Protein AF-A0A4Y8KZT3-F1 (afdb_monomer)

Mean predicted aligned error: 8.72 Å

Radius of gyration: 18.4 Å; Cα contacts (8 Å, |Δi|>4): 97; chains: 1; bounding box: 61×31×34 Å

Solvent-accessible surface area (backbone atoms only — not comparable to full-atom values): 6844 Å² total; per-residue (Å²): 133,74,42,53,89,38,57,61,88,69,71,68,60,55,59,58,45,29,74,74,61,35,59,70,58,41,51,55,48,48,54,49,52,51,55,52,58,77,66,57,50,72,74,38,75,46,51,62,82,75,40,84,89,49,45,80,84,48,41,43,58,48,46,29,49,52,48,47,51,33,73,75,68,45,62,41,47,46,68,44,91,38,50,42,33,39,33,30,47,89,46,54,66,63,50,52,51,49,53,52,49,53,52,51,50,54,52,50,52,54,53,51,52,55,54,54,69,73,76,110

Structure (mmCIF, N/CA/C/O backbone):
data_AF-A0A4Y8KZT3-F1
#
_entry.id   AF-A0A4Y8KZT3-F1
#
loop_
_atom_site.group_PDB
_atom_site.id
_atom_site.type_symbol
_atom_site.label_atom_id
_atom_site.label_alt_id
_atom_site.label_comp_id
_atom_site.label_asym_id
_atom_site.label_entity_id
_atom_site.label_seq_id
_atom_site.pdbx_PDB_ins_code
_atom_site.Cartn_x
_atom_site.Cartn_y
_atom_site.Cartn_z
_atom_site.occupancy
_atom_site.B_iso_or_equiv
_atom_site.auth_seq_id
_atom_site.auth_comp_id
_atom_site.auth_asym_id
_atom_site.auth_atom_id
_atom_site.pdbx_PDB_model_num
ATOM 1 N N . MET A 1 1 ? -13.817 -3.666 -7.887 1.00 78.94 1 MET A N 1
ATOM 2 C CA . MET A 1 1 ? -12.428 -3.997 -8.264 1.00 78.94 1 MET A CA 1
ATOM 3 C C . MET A 1 1 ? -11.747 -4.458 -6.989 1.00 78.94 1 MET A C 1
ATOM 5 O O . MET A 1 1 ? -12.021 -3.851 -5.969 1.00 78.94 1 MET A O 1
ATOM 9 N N . ASP A 1 2 ? -10.984 -5.548 -7.021 1.00 87.00 2 ASP A N 1
ATOM 10 C CA . ASP A 1 2 ? -10.375 -6.146 -5.824 1.00 87.00 2 ASP A CA 1
ATOM 11 C C . ASP A 1 2 ? -8.913 -6.490 -6.128 1.00 87.00 2 ASP A C 1
ATOM 13 O O . ASP A 1 2 ? -8.610 -7.104 -7.154 1.00 87.00 2 ASP A O 1
ATOM 17 N N . PHE A 1 3 ? -8.015 -6.033 -5.261 1.00 89.50 3 PHE A N 1
ATOM 18 C CA . PHE A 1 3 ? -6.567 -6.162 -5.371 1.00 89.50 3 PHE A CA 1
ATOM 19 C C . PHE A 1 3 ? -5.956 -7.008 -4.252 1.00 89.50 3 PHE A C 1
ATOM 21 O O . PHE A 1 3 ? -4.732 -7.094 -4.149 1.00 89.50 3 PHE A O 1
ATOM 28 N N . SER A 1 4 ? -6.776 -7.661 -3.427 1.00 88.88 4 SER A N 1
ATOM 29 C CA . SER A 1 4 ? -6.324 -8.494 -2.305 1.00 88.88 4 SER A CA 1
ATOM 30 C C . SER A 1 4 ? -5.363 -9.616 -2.716 1.00 88.88 4 SER A C 1
ATOM 32 O O . SER A 1 4 ? -4.496 -10.000 -1.931 1.00 88.88 4 SER A O 1
ATOM 34 N N . ALA A 1 5 ? -5.430 -10.072 -3.970 1.00 88.81 5 ALA A N 1
ATOM 35 C CA . ALA A 1 5 ? -4.491 -11.033 -4.553 1.00 88.81 5 ALA A CA 1
ATOM 36 C C . ALA A 1 5 ? -3.030 -10.534 -4.613 1.00 88.81 5 ALA A C 1
ATOM 38 O O . ALA A 1 5 ? -2.112 -11.349 -4.685 1.00 88.81 5 ALA A O 1
ATOM 39 N N . TYR A 1 6 ? -2.797 -9.218 -4.571 1.00 87.31 6 TYR A N 1
ATOM 40 C CA . TYR A 1 6 ? -1.457 -8.614 -4.587 1.00 87.31 6 TYR A CA 1
ATOM 41 C C . TYR A 1 6 ? -0.851 -8.426 -3.194 1.00 87.31 6 TYR A C 1
ATOM 43 O O . TYR A 1 6 ? 0.294 -7.983 -3.071 1.00 87.31 6 TYR A O 1
ATOM 51 N N . LYS A 1 7 ? -1.595 -8.763 -2.134 1.00 88.12 7 LYS A N 1
ATOM 52 C CA . LYS A 1 7 ? -1.112 -8.682 -0.755 1.00 88.12 7 LYS A CA 1
ATOM 53 C C . LYS A 1 7 ? 0.233 -9.399 -0.608 1.00 88.12 7 LYS A C 1
ATOM 55 O O . LYS A 1 7 ? 0.417 -10.529 -1.061 1.00 88.12 7 LYS A O 1
ATOM 60 N N . MET A 1 8 ? 1.162 -8.759 0.098 1.00 87.88 8 MET A N 1
ATOM 61 C CA . MET A 1 8 ? 2.426 -9.387 0.468 1.00 87.88 8 MET A CA 1
ATOM 62 C C . MET A 1 8 ? 2.187 -10.597 1.388 1.00 87.88 8 MET A C 1
ATOM 64 O O . MET A 1 8 ? 1.634 -10.453 2.478 1.00 87.88 8 MET A O 1
ATOM 68 N N . VAL A 1 9 ? 2.623 -11.782 0.948 1.00 83.69 9 VAL A N 1
ATOM 69 C CA . VAL A 1 9 ? 2.582 -13.030 1.739 1.00 83.69 9 VAL A CA 1
ATOM 70 C C . VAL A 1 9 ? 3.927 -13.303 2.420 1.00 83.69 9 VAL A C 1
ATOM 72 O O . VAL A 1 9 ? 3.966 -13.772 3.552 1.00 83.69 9 VAL A O 1
ATOM 75 N N . ASN A 1 10 ? 5.030 -12.998 1.736 1.00 89.25 10 ASN A N 1
ATOM 76 C CA . ASN A 1 10 ? 6.405 -13.152 2.214 1.00 89.25 10 ASN A CA 1
ATOM 77 C C . ASN A 1 10 ? 7.318 -12.120 1.521 1.00 89.25 10 ASN A C 1
ATOM 79 O O . ASN A 1 10 ? 6.808 -11.236 0.839 1.00 89.25 10 ASN A O 1
ATOM 83 N N . PHE A 1 11 ? 8.643 -12.223 1.672 1.00 89.81 11 PHE A N 1
ATOM 84 C CA . PHE A 1 11 ? 9.618 -11.305 1.058 1.00 89.81 11 PHE A CA 1
ATOM 85 C C . PHE A 1 11 ? 10.259 -11.823 -0.245 1.00 89.81 11 PHE A C 1
ATOM 87 O O . PHE A 1 11 ? 11.070 -11.120 -0.849 1.00 89.81 11 PHE A O 1
ATOM 94 N N . ASP A 1 12 ? 9.878 -13.006 -0.741 1.00 92.06 12 ASP A N 1
ATOM 95 C CA . ASP A 1 12 ? 10.498 -13.618 -1.932 1.00 92.06 12 ASP A CA 1
ATOM 96 C C . ASP A 1 12 ? 10.270 -12.790 -3.206 1.00 92.06 12 ASP A C 1
ATOM 98 O O . ASP A 1 12 ? 11.073 -12.819 -4.145 1.00 92.06 12 ASP A O 1
ATOM 102 N N . TRP A 1 13 ? 9.197 -11.992 -3.231 1.00 91.56 13 TRP A N 1
ATOM 103 C CA . TRP A 1 13 ? 8.901 -11.074 -4.330 1.00 91.56 13 TRP A CA 1
ATOM 104 C C . TRP A 1 13 ? 10.020 -10.058 -4.572 1.00 91.56 13 TRP A C 1
ATOM 106 O O . TRP A 1 13 ? 10.181 -9.632 -5.715 1.00 91.56 13 TRP A O 1
ATOM 116 N N . ILE A 1 14 ? 10.811 -9.698 -3.552 1.00 93.06 14 ILE A N 1
ATOM 117 C CA . ILE A 1 14 ? 11.921 -8.745 -3.693 1.00 93.06 14 ILE A CA 1
ATOM 118 C C . ILE A 1 14 ? 12.896 -9.252 -4.749 1.00 93.06 14 ILE A C 1
ATOM 120 O O . ILE A 1 14 ? 13.197 -8.537 -5.703 1.00 93.06 14 ILE A O 1
ATOM 124 N N . LYS A 1 15 ? 13.339 -10.509 -4.627 1.00 93.25 15 LYS A N 1
ATOM 125 C CA . LYS A 1 15 ? 14.281 -11.103 -5.580 1.00 93.25 15 LYS A CA 1
ATOM 126 C C . LYS A 1 15 ? 13.675 -11.169 -6.983 1.00 93.25 15 LYS A C 1
ATOM 128 O O . LYS A 1 15 ? 14.310 -10.749 -7.942 1.00 93.25 15 LYS A O 1
ATOM 133 N N . ILE A 1 16 ? 12.413 -11.595 -7.088 1.00 92.25 16 ILE A N 1
ATOM 134 C CA . ILE A 1 16 ? 11.689 -11.681 -8.367 1.00 92.25 16 ILE A CA 1
ATOM 135 C C . ILE A 1 16 ? 11.653 -10.321 -9.080 1.00 92.25 16 ILE A C 1
ATOM 137 O O . ILE A 1 16 ? 11.851 -10.249 -10.292 1.00 92.25 16 ILE A O 1
ATOM 141 N N . TYR A 1 17 ? 11.381 -9.240 -8.350 1.00 92.44 17 TYR A N 1
ATOM 142 C CA . TYR A 1 17 ? 11.296 -7.902 -8.931 1.00 92.44 17 TYR A CA 1
ATOM 143 C C . TYR A 1 17 ? 12.666 -7.271 -9.191 1.00 92.44 17 TYR A C 1
ATOM 145 O O . TYR A 1 17 ? 12.817 -6.576 -10.196 1.00 92.44 17 TYR A O 1
ATOM 153 N N . GLN A 1 18 ? 13.671 -7.557 -8.361 1.00 94.44 18 GLN A N 1
ATOM 154 C CA . GLN A 1 18 ? 15.056 -7.168 -8.633 1.00 94.44 18 GLN A CA 1
ATOM 155 C C . GLN A 1 18 ? 15.586 -7.812 -9.917 1.00 94.44 18 GLN A C 1
ATOM 157 O O . GLN A 1 18 ? 16.195 -7.110 -10.722 1.00 94.44 18 GLN A O 1
ATOM 162 N N . ASP A 1 19 ? 15.309 -9.098 -10.140 1.00 95.00 19 ASP A N 1
ATOM 163 C CA . ASP A 1 19 ? 15.743 -9.818 -11.342 1.00 95.00 19 ASP A CA 1
ATOM 164 C C . ASP A 1 19 ? 15.021 -9.304 -12.602 1.00 95.00 19 ASP A C 1
ATOM 166 O O . ASP A 1 19 ? 15.618 -9.207 -13.672 1.00 95.00 19 ASP A O 1
ATOM 170 N N . LYS A 1 20 ? 13.740 -8.923 -12.483 1.00 92.50 20 LYS A N 1
ATOM 171 C CA . LYS A 1 20 ? 12.931 -8.412 -13.607 1.00 92.50 20 LYS A CA 1
ATOM 172 C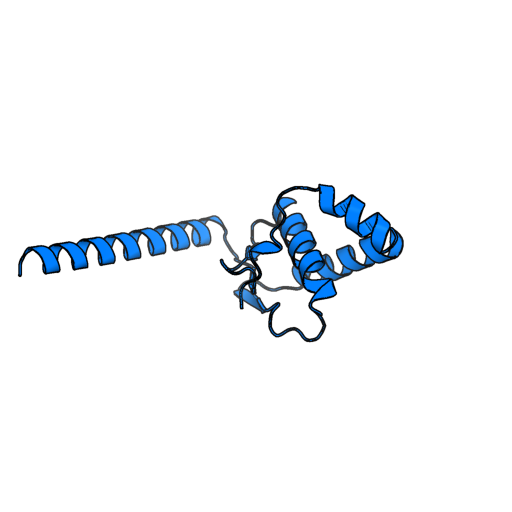 C . LYS A 1 20 ? 13.239 -6.966 -13.998 1.00 92.50 20 LYS A C 1
ATOM 174 O O . LYS A 1 20 ? 13.160 -6.638 -15.179 1.00 92.50 20 LYS A O 1
ATOM 179 N N . LEU A 1 21 ? 13.484 -6.090 -13.023 1.00 91.81 21 LEU A N 1
ATOM 180 C CA . LEU A 1 21 ? 13.606 -4.640 -13.241 1.00 91.81 21 LEU A CA 1
ATOM 181 C C . LEU A 1 21 ? 15.053 -4.141 -13.178 1.00 91.81 21 LEU A C 1
ATOM 183 O O . LEU A 1 21 ? 15.356 -3.061 -13.682 1.00 91.81 21 LEU A O 1
ATOM 187 N N . GLY A 1 22 ? 15.936 -4.900 -12.531 1.00 95.00 22 GLY A N 1
ATOM 188 C CA . GLY A 1 22 ? 17.232 -4.425 -12.072 1.00 95.00 22 GLY A CA 1
ATOM 189 C C . GLY A 1 22 ? 17.133 -3.700 -10.726 1.00 95.00 22 GLY A C 1
ATOM 190 O O . GLY A 1 22 ? 16.159 -3.004 -10.423 1.00 95.00 22 GLY A O 1
ATOM 191 N N . ARG A 1 23 ? 18.181 -3.840 -9.903 1.00 94.12 23 ARG A N 1
ATOM 192 C CA . ARG A 1 23 ? 18.228 -3.290 -8.535 1.00 94.12 23 ARG A CA 1
ATOM 193 C C . ARG A 1 23 ? 17.970 -1.786 -8.479 1.00 94.12 23 ARG A C 1
ATOM 195 O O . ARG A 1 23 ? 17.177 -1.350 -7.656 1.00 94.12 23 ARG A O 1
ATOM 202 N N . THR A 1 24 ? 18.599 -1.001 -9.351 1.00 95.88 24 THR A N 1
ATOM 203 C CA . THR A 1 24 ? 18.470 0.465 -9.333 1.00 95.88 24 THR A CA 1
ATOM 204 C C . THR A 1 24 ? 17.025 0.913 -9.542 1.00 95.88 24 THR A C 1
ATOM 206 O O . THR A 1 24 ? 16.522 1.739 -8.788 1.00 95.88 24 THR A O 1
ATOM 209 N N . VAL A 1 25 ? 16.334 0.331 -10.527 1.00 93.25 25 VAL A N 1
ATOM 210 C CA . VAL A 1 25 ? 14.931 0.658 -10.822 1.00 93.25 25 VAL A CA 1
ATOM 211 C C . VAL A 1 25 ? 14.018 0.195 -9.688 1.00 93.25 25 VAL A C 1
ATOM 213 O O . VAL A 1 25 ? 13.103 0.916 -9.300 1.00 93.25 25 VAL A O 1
ATOM 216 N N . PHE A 1 26 ? 14.292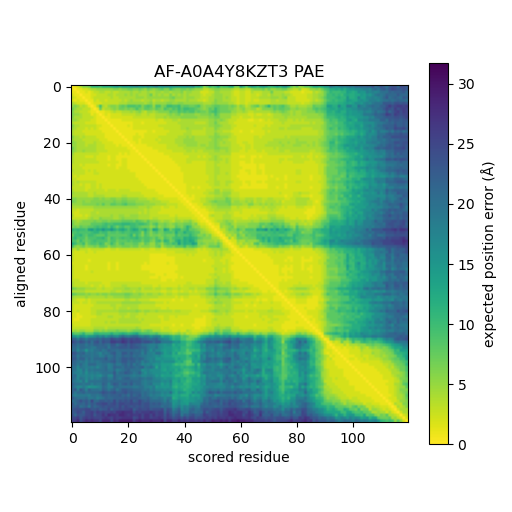 -0.984 -9.129 1.00 94.25 26 PHE A N 1
ATOM 217 C CA . PHE A 1 26 ? 13.541 -1.529 -8.004 1.00 94.25 26 PHE A CA 1
ATOM 218 C C . PHE A 1 26 ? 13.600 -0.624 -6.765 1.00 94.25 26 PHE A C 1
ATOM 220 O O . PHE A 1 26 ? 12.557 -0.257 -6.228 1.00 94.25 26 PHE A O 1
ATOM 227 N N . TYR A 1 27 ? 14.799 -0.216 -6.339 1.00 94.88 27 TYR A N 1
ATOM 228 C CA . TYR A 1 27 ? 14.950 0.646 -5.164 1.00 94.88 27 TYR A CA 1
ATOM 229 C C . TYR A 1 27 ? 14.402 2.056 -5.401 1.00 94.88 27 TYR A C 1
ATOM 231 O O . TYR A 1 27 ? 13.703 2.577 -4.540 1.00 94.88 27 TYR A O 1
ATOM 239 N N . ALA A 1 28 ? 14.581 2.623 -6.599 1.00 94.56 28 ALA A N 1
ATOM 240 C CA . ALA A 1 28 ? 13.957 3.902 -6.944 1.00 94.56 28 ALA A CA 1
ATOM 241 C C . ALA A 1 28 ? 12.418 3.844 -6.869 1.00 94.56 28 ALA A C 1
ATOM 243 O O . ALA A 1 28 ? 11.766 4.822 -6.500 1.00 94.56 28 ALA A O 1
ATOM 244 N N . PHE A 1 29 ? 11.818 2.695 -7.205 1.00 93.44 29 PHE A N 1
ATOM 245 C CA . PHE A 1 29 ? 10.381 2.493 -7.043 1.00 93.44 29 PHE A CA 1
ATOM 246 C C . PHE A 1 29 ? 9.980 2.415 -5.565 1.00 93.44 29 PHE A C 1
ATOM 248 O O . PHE A 1 29 ? 8.982 3.028 -5.189 1.00 93.44 29 PHE A O 1
ATOM 255 N N . ILE A 1 30 ? 10.760 1.721 -4.727 1.00 94.69 30 ILE A N 1
ATOM 256 C CA . ILE A 1 30 ? 10.531 1.685 -3.273 1.00 94.69 30 ILE A CA 1
ATOM 257 C C . ILE A 1 30 ? 10.542 3.099 -2.696 1.00 94.69 30 ILE A C 1
ATOM 259 O O . ILE A 1 30 ? 9.560 3.502 -2.071 1.00 94.69 30 ILE A O 1
ATOM 263 N N . ASP A 1 31 ? 11.590 3.872 -2.982 1.00 95.06 31 ASP A N 1
ATOM 264 C CA . ASP A 1 31 ? 11.739 5.245 -2.493 1.00 95.06 31 ASP A CA 1
ATOM 265 C C . ASP A 1 31 ? 10.557 6.123 -2.915 1.00 95.06 31 ASP A C 1
ATOM 267 O O . ASP A 1 31 ? 10.047 6.929 -2.132 1.00 95.06 31 ASP A O 1
ATOM 271 N N . LYS A 1 32 ? 10.060 5.933 -4.144 1.00 93.12 32 LYS A N 1
ATOM 272 C CA . LYS A 1 32 ? 8.873 6.636 -4.637 1.00 93.12 32 LYS A CA 1
ATOM 273 C C . LYS A 1 32 ? 7.628 6.290 -3.818 1.00 93.12 32 LYS A C 1
ATOM 275 O O . LYS A 1 32 ? 6.910 7.207 -3.422 1.00 93.12 32 LYS A O 1
ATOM 280 N N . VAL A 1 33 ? 7.353 5.006 -3.579 1.00 94.25 33 VAL A N 1
ATOM 281 C CA . VAL A 1 33 ? 6.179 4.575 -2.796 1.00 94.25 33 VAL A CA 1
ATOM 282 C C . VAL A 1 33 ? 6.289 5.076 -1.360 1.00 94.25 33 VAL A C 1
ATOM 284 O O . VAL A 1 33 ? 5.345 5.676 -0.855 1.00 94.25 33 VAL A O 1
ATOM 287 N N . TYR A 1 34 ? 7.455 4.927 -0.731 1.00 95.19 34 TYR A N 1
ATOM 288 C CA . TYR A 1 34 ? 7.703 5.408 0.630 1.00 95.19 34 TYR A CA 1
ATOM 289 C C . TYR A 1 34 ? 7.508 6.922 0.711 1.00 95.19 34 TYR A C 1
ATOM 291 O O . TYR A 1 34 ? 6.848 7.424 1.616 1.00 95.19 34 TYR A O 1
ATOM 299 N N . GLY A 1 35 ? 8.007 7.662 -0.280 1.00 94.00 35 GLY A N 1
ATOM 300 C CA . GLY A 1 35 ? 7.810 9.101 -0.379 1.00 94.00 35 GLY A CA 1
ATOM 301 C C . GLY A 1 35 ? 6.350 9.519 -0.581 1.00 94.00 35 GLY A C 1
ATOM 302 O O . GLY A 1 35 ? 5.997 10.627 -0.184 1.00 94.00 35 GLY A O 1
ATOM 303 N N . ILE A 1 36 ? 5.504 8.692 -1.202 1.00 92.62 36 ILE A N 1
ATOM 304 C CA . ILE A 1 36 ? 4.054 8.941 -1.291 1.00 92.62 36 ILE A CA 1
ATOM 305 C C . ILE A 1 36 ? 3.418 8.737 0.083 1.00 92.62 36 ILE A C 1
ATOM 307 O O . ILE A 1 36 ? 2.732 9.636 0.564 1.00 92.62 36 ILE A O 1
ATOM 311 N N . LEU A 1 37 ? 3.693 7.599 0.726 1.00 93.75 37 LEU A N 1
ATOM 312 C CA . LEU A 1 37 ? 3.112 7.249 2.023 1.00 93.75 37 LEU A CA 1
ATOM 313 C C . LEU A 1 37 ? 3.510 8.258 3.103 1.00 93.75 37 LEU A C 1
ATOM 315 O O . LEU A 1 37 ? 2.631 8.842 3.719 1.00 93.75 37 LEU A O 1
ATOM 319 N N . ASN A 1 38 ? 4.798 8.592 3.224 1.00 93.44 38 ASN A N 1
ATOM 320 C CA . ASN A 1 38 ? 5.307 9.586 4.181 1.00 93.44 38 ASN A CA 1
ATOM 321 C C . ASN A 1 38 ? 4.687 10.989 4.032 1.00 93.44 38 ASN A C 1
ATOM 323 O O . ASN A 1 38 ? 4.781 11.799 4.950 1.00 93.44 38 ASN A O 1
ATOM 327 N N . ARG A 1 39 ? 4.114 11.314 2.866 1.00 92.62 39 ARG A N 1
ATOM 328 C CA . ARG A 1 39 ? 3.450 12.601 2.608 1.00 92.62 39 ARG A CA 1
ATOM 329 C C . ARG A 1 39 ? 1.952 12.574 2.893 1.00 92.62 39 ARG A C 1
ATOM 331 O O . ARG A 1 39 ? 1.324 13.630 2.839 1.00 92.62 39 ARG A O 1
ATOM 338 N N . MET A 1 40 ? 1.381 11.403 3.165 1.00 92.19 40 MET A N 1
ATOM 339 C CA . MET A 1 40 ? -0.019 11.298 3.545 1.00 92.19 40 MET A CA 1
ATOM 340 C C . MET A 1 40 ? -0.238 11.934 4.914 1.00 92.19 40 MET A C 1
ATOM 342 O O . MET A 1 40 ? 0.521 11.701 5.853 1.00 92.19 40 MET A O 1
ATOM 346 N N . GLN A 1 41 ? -1.299 12.727 5.028 1.00 88.50 41 GLN A N 1
ATOM 347 C CA . GLN A 1 41 ? -1.733 13.267 6.311 1.00 88.50 41 GLN A CA 1
ATOM 348 C C . GLN A 1 41 ? -2.725 12.331 7.000 1.00 88.50 41 GLN A C 1
ATOM 350 O O . GLN A 1 41 ? -3.359 11.483 6.369 1.00 88.50 41 GLN A O 1
ATOM 355 N N . GLU A 1 42 ? -2.872 12.491 8.311 1.00 87.06 42 GLU A N 1
ATOM 356 C CA . GLU A 1 42 ? -3.879 11.757 9.071 1.00 87.06 42 GLU A CA 1
ATOM 357 C C . GLU A 1 42 ? -5.282 11.981 8.494 1.00 87.06 42 GLU A C 1
ATOM 359 O O . GLU A 1 42 ? -5.651 13.090 8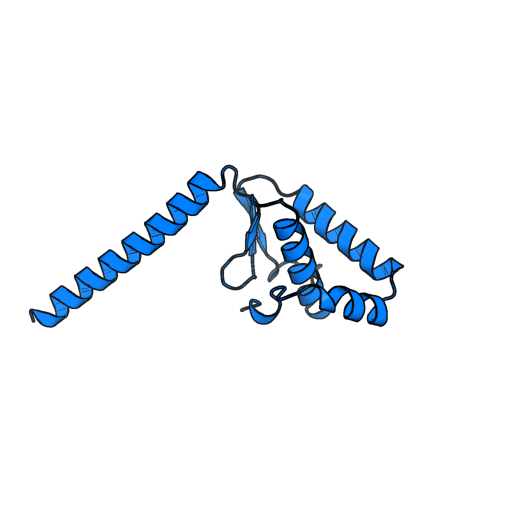.111 1.00 87.06 42 GLU A O 1
ATOM 364 N N . GLY A 1 43 ? -6.063 10.904 8.402 1.00 84.31 43 GLY A N 1
ATOM 365 C CA . GLY A 1 43 ? -7.390 10.923 7.787 1.00 84.31 43 GLY A CA 1
ATOM 366 C C . GLY A 1 43 ? -7.379 10.945 6.256 1.00 84.31 43 GLY A C 1
ATOM 367 O O . GLY A 1 43 ? -8.439 10.801 5.645 1.00 84.31 43 GLY A O 1
ATOM 368 N N . GLN A 1 44 ? -6.214 11.072 5.612 1.00 89.50 44 GLN A N 1
ATOM 369 C CA . GLN A 1 44 ? -6.121 11.012 4.160 1.00 89.50 44 GLN A CA 1
ATOM 370 C C . GLN A 1 44 ? -6.337 9.583 3.654 1.00 89.50 44 GLN A C 1
ATOM 372 O O . GLN A 1 44 ? -5.825 8.610 4.214 1.00 89.50 44 GLN A O 1
ATOM 377 N N . VAL A 1 45 ? -7.063 9.485 2.541 1.00 90.50 45 VAL A N 1
ATOM 378 C CA . VAL A 1 45 ? -7.279 8.248 1.791 1.00 90.50 45 VAL A CA 1
ATOM 379 C C . VAL A 1 45 ? -6.511 8.333 0.477 1.00 90.50 45 VAL A C 1
ATOM 381 O O . VAL A 1 45 ? -6.707 9.263 -0.306 1.00 90.50 45 VAL A O 1
ATOM 384 N N . PHE A 1 46 ? -5.650 7.356 0.219 1.00 91.62 46 PHE A N 1
ATOM 385 C CA . PHE A 1 46 ? -4.982 7.176 -1.065 1.00 91.62 46 PHE A CA 1
ATOM 386 C C . PHE A 1 46 ? -5.663 6.045 -1.834 1.00 91.62 46 PHE A C 1
ATOM 388 O O . PHE A 1 46 ? -5.715 4.920 -1.342 1.00 91.62 46 PHE A O 1
ATOM 395 N N . ASN A 1 47 ? -6.193 6.328 -3.028 1.00 90.69 47 ASN A N 1
ATOM 396 C CA . ASN A 1 47 ? -6.951 5.362 -3.825 1.00 90.69 47 ASN A CA 1
ATOM 397 C C . ASN A 1 47 ? -6.127 4.843 -5.015 1.00 90.69 47 ASN A C 1
ATOM 399 O O . ASN A 1 47 ? -5.901 5.554 -5.994 1.00 90.69 47 ASN A O 1
ATOM 403 N N . LEU A 1 48 ? -5.736 3.568 -4.949 1.00 88.88 48 LEU A N 1
ATOM 404 C CA . LEU A 1 48 ? -4.933 2.878 -5.962 1.00 88.88 48 LEU A CA 1
ATOM 405 C C . LEU A 1 48 ? -5.711 2.560 -7.247 1.00 88.88 48 LEU A C 1
ATOM 407 O O . LEU A 1 48 ? -5.103 2.221 -8.262 1.00 88.88 48 LEU A O 1
ATOM 411 N N . SER A 1 49 ? -7.044 2.615 -7.207 1.00 80.88 49 SER A N 1
ATOM 412 C CA . SER A 1 49 ? -7.899 2.304 -8.363 1.00 80.88 49 SER A CA 1
ATOM 413 C C . SER A 1 49 ? -8.046 3.492 -9.308 1.00 80.88 49 SER A C 1
ATOM 415 O O . SER A 1 49 ? -8.345 3.309 -10.484 1.00 80.88 49 SER A O 1
ATOM 417 N N . THR A 1 50 ? -7.864 4.707 -8.791 1.00 81.62 50 THR A N 1
ATOM 418 C CA . THR A 1 50 ? -8.084 5.956 -9.531 1.00 81.62 50 THR A CA 1
ATOM 419 C C . THR A 1 50 ? -6.797 6.724 -9.810 1.00 81.62 50 THR A C 1
ATOM 421 O O . THR A 1 50 ? -6.818 7.659 -10.606 1.00 81.62 50 THR A O 1
ATOM 424 N N . ASP A 1 51 ? -5.682 6.368 -9.165 1.00 78.69 51 ASP A N 1
ATOM 425 C CA . ASP A 1 51 ? -4.403 7.029 -9.412 1.00 78.69 51 ASP A CA 1
ATOM 426 C C . ASP A 1 51 ? -3.828 6.613 -10.775 1.00 78.69 51 ASP A C 1
ATOM 428 O O . ASP A 1 51 ? -3.349 5.496 -10.977 1.00 78.69 51 ASP A O 1
ATOM 432 N N . ILE A 1 52 ? -3.857 7.561 -11.712 1.00 63.19 52 ILE A N 1
ATOM 433 C CA . ILE A 1 52 ? -3.409 7.413 -13.104 1.00 63.19 52 ILE A CA 1
ATOM 434 C C . ILE A 1 52 ? -1.919 7.042 -13.189 1.00 63.19 52 ILE A C 1
ATOM 436 O O . ILE A 1 52 ? -1.484 6.429 -14.164 1.00 63.19 52 ILE A O 1
ATOM 440 N N . SER A 1 53 ? -1.121 7.390 -12.175 1.00 70.38 53 SER A N 1
ATOM 441 C CA . SER A 1 53 ? 0.304 7.059 -12.139 1.00 70.38 53 SER A CA 1
ATOM 442 C C . SER A 1 53 ? 0.573 5.583 -11.806 1.00 70.38 53 SER A C 1
ATOM 444 O O . SER A 1 53 ? 1.700 5.105 -11.992 1.00 70.38 53 SER A O 1
ATOM 446 N N . ILE A 1 54 ? -0.453 4.847 -11.358 1.00 74.94 54 ILE A N 1
ATOM 447 C CA . ILE A 1 54 ? -0.390 3.430 -10.997 1.00 74.94 54 ILE A CA 1
ATOM 448 C C . ILE A 1 54 ? -1.017 2.591 -12.113 1.00 74.94 54 ILE A C 1
ATOM 450 O O . ILE A 1 54 ? -2.211 2.294 -12.138 1.00 74.94 54 ILE A O 1
ATOM 454 N N . THR A 1 55 ? -0.173 2.149 -13.043 1.00 74.62 55 THR A N 1
ATOM 455 C CA . THR A 1 55 ? -0.563 1.150 -14.045 1.00 74.62 55 THR A CA 1
ATOM 456 C C . THR A 1 55 ? -0.775 -0.219 -13.398 1.00 74.62 55 THR A C 1
ATOM 458 O O . THR A 1 55 ? -0.180 -0.519 -12.361 1.00 74.62 55 THR A O 1
ATOM 461 N N . ASP A 1 56 ? -1.548 -1.097 -14.044 1.00 68.44 56 ASP A N 1
ATOM 462 C CA . ASP A 1 56 ? -1.770 -2.474 -13.568 1.00 68.44 56 ASP A CA 1
ATOM 463 C C . ASP A 1 56 ? -0.454 -3.211 -13.276 1.00 68.44 56 ASP A C 1
ATOM 465 O O . ASP A 1 56 ? -0.332 -3.910 -12.272 1.00 68.44 56 ASP A O 1
ATOM 469 N N . ARG A 1 57 ? 0.568 -2.988 -14.114 1.00 68.44 57 ARG A N 1
ATOM 470 C CA . ARG A 1 57 ? 1.898 -3.595 -13.966 1.00 68.44 57 ARG A CA 1
ATOM 471 C C . ARG A 1 57 ? 2.630 -3.131 -12.706 1.00 68.44 57 ARG A C 1
ATOM 473 O O . ARG A 1 57 ? 3.366 -3.911 -12.111 1.00 68.44 57 ARG A O 1
ATOM 480 N N . ASN A 1 58 ? 2.434 -1.877 -12.312 1.00 84.62 58 ASN A N 1
ATOM 481 C CA . ASN A 1 58 ? 3.077 -1.292 -11.138 1.00 84.62 58 ASN A CA 1
ATOM 482 C C . ASN A 1 58 ? 2.244 -1.486 -9.867 1.00 84.62 58 ASN A C 1
ATOM 484 O O . ASN A 1 58 ? 2.778 -1.327 -8.773 1.00 84.62 58 ASN A O 1
ATOM 488 N N . ARG A 1 59 ? 0.958 -1.839 -9.995 1.00 90.44 59 ARG A N 1
ATOM 489 C CA . ARG A 1 59 ? 0.034 -1.959 -8.866 1.00 90.44 59 ARG A CA 1
ATOM 490 C C . ARG A 1 59 ? 0.406 -3.090 -7.913 1.00 90.44 59 ARG A C 1
ATOM 492 O O . ARG A 1 59 ? 0.416 -2.869 -6.708 1.00 90.44 59 ARG A O 1
ATOM 499 N N . ASP A 1 60 ? 0.767 -4.260 -8.442 1.00 91.62 60 ASP A N 1
ATOM 500 C CA . ASP A 1 60 ? 1.229 -5.387 -7.617 1.00 91.62 60 ASP A CA 1
ATOM 501 C C . ASP A 1 60 ? 2.463 -4.999 -6.787 1.00 91.62 60 ASP A C 1
ATOM 503 O O . ASP A 1 60 ? 2.485 -5.155 -5.566 1.00 91.62 60 ASP A O 1
ATOM 507 N N . LEU A 1 61 ? 3.474 -4.412 -7.438 1.0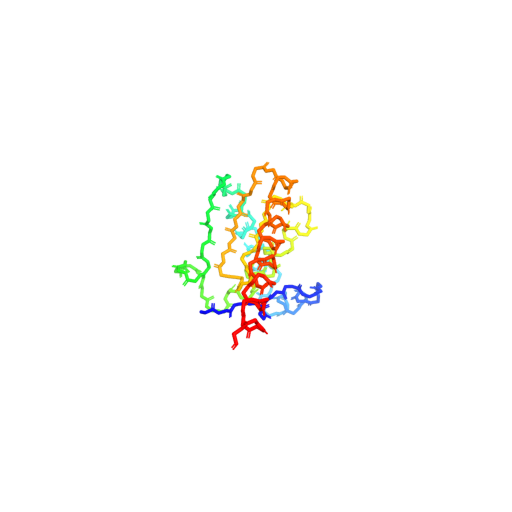0 92.25 61 LEU A N 1
ATOM 508 C CA . LEU A 1 61 ? 4.688 -3.965 -6.757 1.00 92.25 61 LEU A CA 1
ATOM 509 C C . LEU A 1 61 ? 4.394 -2.851 -5.743 1.00 92.25 61 LEU A C 1
ATOM 511 O O . LEU A 1 61 ? 4.925 -2.885 -4.638 1.00 92.25 61 LEU A O 1
ATOM 515 N N . PHE A 1 62 ? 3.525 -1.898 -6.082 1.00 94.44 62 PHE A N 1
ATOM 516 C CA . PHE A 1 62 ? 3.111 -0.835 -5.167 1.00 94.44 62 PHE A CA 1
ATOM 517 C C . PHE A 1 62 ? 2.491 -1.410 -3.895 1.00 94.44 62 PHE A C 1
ATOM 519 O O . PHE A 1 62 ? 2.908 -1.049 -2.798 1.00 94.44 62 PHE A O 1
ATOM 526 N N . ILE A 1 63 ? 1.526 -2.324 -4.034 1.00 94.31 63 ILE A N 1
ATOM 527 C CA . ILE A 1 63 ? 0.838 -2.935 -2.893 1.00 94.31 63 ILE A CA 1
ATOM 528 C C . ILE A 1 63 ? 1.835 -3.687 -2.014 1.00 94.31 63 ILE A C 1
ATOM 530 O O . ILE A 1 63 ? 1.822 -3.506 -0.799 1.00 94.31 63 ILE A O 1
ATOM 534 N N . LYS A 1 64 ? 2.750 -4.462 -2.604 1.00 94.44 64 LYS A N 1
ATOM 535 C CA . LYS A 1 64 ? 3.785 -5.187 -1.851 1.00 94.44 64 LYS A CA 1
ATOM 536 C C . LYS A 1 64 ? 4.720 -4.256 -1.088 1.00 94.44 64 LYS A C 1
ATOM 538 O O . LYS A 1 64 ? 4.979 -4.494 0.089 1.00 94.44 64 LYS A O 1
ATOM 543 N N . VAL A 1 65 ? 5.175 -3.179 -1.724 1.00 95.06 65 VAL A N 1
ATOM 544 C CA . VAL A 1 65 ? 6.035 -2.176 -1.083 1.00 95.06 65 VAL A CA 1
ATOM 545 C C . VAL A 1 65 ? 5.291 -1.438 0.031 1.00 95.06 65 VAL A C 1
ATOM 547 O O . VAL A 1 65 ? 5.851 -1.223 1.100 1.00 95.06 65 VAL A O 1
ATOM 550 N N . ALA A 1 66 ? 4.018 -1.105 -0.162 1.00 94.94 66 ALA A N 1
ATOM 551 C CA . ALA A 1 66 ? 3.201 -0.504 0.886 1.00 94.94 66 ALA A CA 1
ATOM 552 C C . ALA A 1 66 ? 2.934 -1.481 2.048 1.00 94.94 66 ALA A C 1
ATOM 554 O O . ALA A 1 66 ? 2.992 -1.080 3.207 1.00 94.94 66 ALA A O 1
ATOM 555 N N . CYS A 1 67 ? 2.717 -2.776 1.784 1.00 93.88 67 CYS A N 1
ATOM 556 C CA . CYS A 1 67 ? 2.653 -3.790 2.841 1.00 93.88 67 CYS A CA 1
ATOM 557 C C . CYS A 1 67 ? 3.970 -3.883 3.626 1.00 93.88 67 CYS A C 1
ATOM 559 O O . CYS A 1 67 ? 3.933 -3.999 4.849 1.00 93.88 67 CYS A O 1
ATOM 561 N N . MET A 1 68 ? 5.113 -3.824 2.938 1.00 94.44 68 MET A N 1
ATOM 562 C CA . MET A 1 68 ? 6.437 -3.801 3.564 1.00 94.44 68 MET A CA 1
ATOM 563 C C . MET A 1 68 ? 6.600 -2.578 4.471 1.00 94.44 68 MET A C 1
ATOM 565 O O . MET A 1 68 ? 6.918 -2.747 5.642 1.00 94.44 68 MET A O 1
ATOM 569 N N . TYR A 1 69 ? 6.263 -1.385 3.979 1.00 94.62 69 TYR A N 1
ATOM 570 C CA . TYR A 1 69 ? 6.295 -0.144 4.756 1.00 94.62 69 TYR A CA 1
ATOM 571 C C . TYR A 1 69 ? 5.481 -0.246 6.057 1.00 94.62 69 TYR A C 1
ATOM 573 O O . TYR A 1 69 ? 5.962 0.124 7.126 1.00 94.62 69 TYR A O 1
ATOM 581 N N . ILE A 1 70 ? 4.266 -0.805 5.996 1.00 92.12 70 ILE A N 1
ATOM 582 C CA . ILE A 1 70 ? 3.422 -1.030 7.184 1.00 92.12 70 ILE A CA 1
ATOM 583 C C . ILE A 1 70 ? 4.081 -2.033 8.142 1.00 92.12 70 ILE A C 1
ATOM 585 O O . ILE A 1 70 ? 4.112 -1.812 9.352 1.00 92.12 70 ILE A O 1
ATOM 589 N N . ASN A 1 71 ? 4.627 -3.128 7.606 1.00 90.50 71 ASN A N 1
ATOM 590 C CA . ASN A 1 71 ? 5.289 -4.174 8.386 1.00 90.50 71 ASN A CA 1
ATOM 591 C C . ASN A 1 71 ? 6.585 -3.692 9.069 1.00 90.50 71 ASN A C 1
ATOM 593 O O . ASN A 1 71 ? 6.995 -4.272 10.069 1.00 90.50 71 ASN A O 1
ATOM 597 N N . GLU A 1 72 ? 7.215 -2.631 8.564 1.00 91.56 72 GLU A N 1
ATOM 598 C CA . GLU A 1 72 ? 8.409 -1.996 9.143 1.00 91.56 72 GLU A CA 1
ATOM 599 C C . GLU A 1 72 ? 8.110 -1.087 10.351 1.00 91.56 72 GLU A C 1
ATOM 601 O O . GLU A 1 72 ? 9.011 -0.430 10.869 1.00 91.56 72 GLU A O 1
ATOM 606 N N . GLY A 1 73 ? 6.865 -1.064 10.836 1.00 86.19 73 GLY A N 1
ATOM 607 C CA . GLY A 1 73 ? 6.474 -0.330 12.044 1.00 86.19 73 GLY A CA 1
ATOM 608 C C . GLY A 1 73 ? 5.632 0.918 11.785 1.00 86.19 73 GLY A C 1
ATOM 609 O O . GLY A 1 73 ? 5.254 1.601 12.735 1.00 86.19 73 GLY A O 1
ATOM 610 N N . ASN A 1 74 ? 5.261 1.194 10.531 1.00 89.25 74 ASN A N 1
ATOM 611 C CA . ASN A 1 74 ? 4.319 2.262 10.176 1.00 89.25 74 ASN A CA 1
ATOM 612 C C . ASN A 1 74 ? 2.870 1.782 10.356 1.00 89.25 74 ASN A C 1
ATOM 614 O O . ASN A 1 74 ? 2.062 1.732 9.428 1.00 89.25 74 ASN A O 1
ATOM 618 N N . GLU A 1 75 ? 2.549 1.359 11.576 1.00 84.69 75 GLU A N 1
ATOM 619 C CA . GLU A 1 75 ? 1.304 0.655 11.888 1.00 84.69 75 GLU A CA 1
ATOM 620 C C . GLU A 1 75 ? 0.061 1.563 11.925 1.00 84.69 75 GLU A C 1
ATOM 622 O O . GLU A 1 75 ? -1.064 1.081 12.073 1.00 84.69 75 GLU A O 1
ATOM 627 N N . ASN A 1 76 ? 0.262 2.876 11.816 1.00 87.06 76 ASN A N 1
ATOM 628 C CA . ASN A 1 76 ? -0.782 3.879 11.639 1.00 87.06 76 ASN A CA 1
ATOM 629 C C . ASN A 1 76 ? -1.352 3.895 10.211 1.00 87.06 76 ASN A C 1
ATOM 631 O O . ASN A 1 76 ? -2.303 4.622 9.949 1.00 87.06 76 ASN A O 1
ATOM 635 N N . TYR A 1 77 ? -0.814 3.092 9.295 1.00 91.38 77 TYR A N 1
ATOM 636 C CA . TYR A 1 77 ? -1.347 2.921 7.949 1.00 91.38 77 TYR A CA 1
ATOM 637 C C . TYR A 1 77 ? -2.175 1.638 7.870 1.00 91.38 77 TYR A C 1
ATOM 639 O O . TYR A 1 77 ? -1.807 0.600 8.425 1.00 91.38 77 TYR A O 1
ATOM 647 N N . SER A 1 78 ? -3.294 1.677 7.149 1.00 90.62 78 SER A N 1
ATOM 648 C CA . SER A 1 78 ? -4.118 0.489 6.924 1.00 90.62 78 SER A CA 1
ATOM 649 C C . SER A 1 78 ? -4.640 0.412 5.497 1.00 90.62 78 SER A C 1
ATOM 651 O O . SER A 1 78 ? -4.992 1.426 4.900 1.00 90.62 78 SER A O 1
ATOM 653 N N . PHE A 1 79 ? -4.698 -0.806 4.961 1.00 92.31 79 PHE A N 1
ATOM 654 C CA . PHE A 1 79 ? -5.387 -1.086 3.707 1.00 92.31 79 PHE A CA 1
ATOM 655 C C . PHE A 1 79 ? -6.885 -1.302 3.940 1.00 92.31 79 PHE A C 1
ATOM 657 O O . PHE A 1 79 ? -7.287 -1.895 4.949 1.00 92.31 79 PHE A O 1
ATOM 664 N N . SER A 1 80 ? -7.701 -0.896 2.967 1.00 90.94 80 SER A N 1
ATOM 665 C CA . SER A 1 80 ? -9.063 -1.412 2.815 1.00 90.94 80 SER A CA 1
ATOM 666 C C . SER A 1 80 ? -9.049 -2.927 2.558 1.00 90.94 80 SER A C 1
ATOM 668 O O . SER A 1 80 ? -8.041 -3.500 2.140 1.00 90.94 80 SER A O 1
ATOM 670 N N . ASN A 1 81 ? -10.172 -3.605 2.809 1.00 88.38 81 ASN A N 1
ATOM 671 C CA . ASN A 1 81 ? -10.251 -5.071 2.703 1.00 88.38 81 ASN A CA 1
ATOM 672 C C . ASN A 1 81 ? -9.936 -5.593 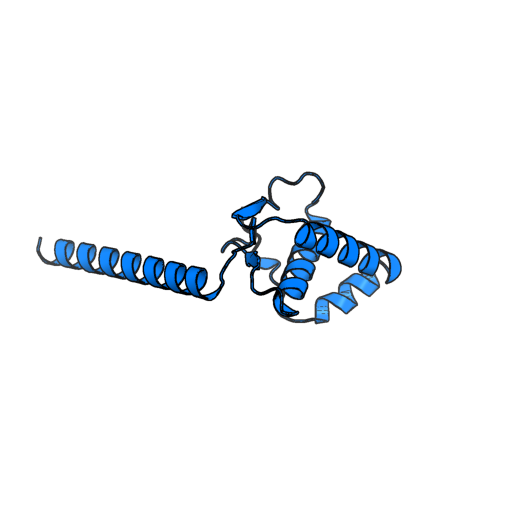1.286 1.00 88.38 81 ASN A C 1
ATOM 674 O O . ASN A 1 81 ? -9.381 -6.677 1.138 1.00 88.38 81 ASN A O 1
ATOM 678 N N . ASP A 1 82 ? -10.263 -4.805 0.267 1.00 91.31 82 ASP A N 1
ATOM 679 C CA . ASP A 1 82 ? -10.052 -5.069 -1.159 1.00 91.31 82 ASP A CA 1
ATOM 680 C C . ASP A 1 82 ? -8.718 -4.508 -1.694 1.00 91.31 82 ASP A C 1
ATOM 682 O O . ASP A 1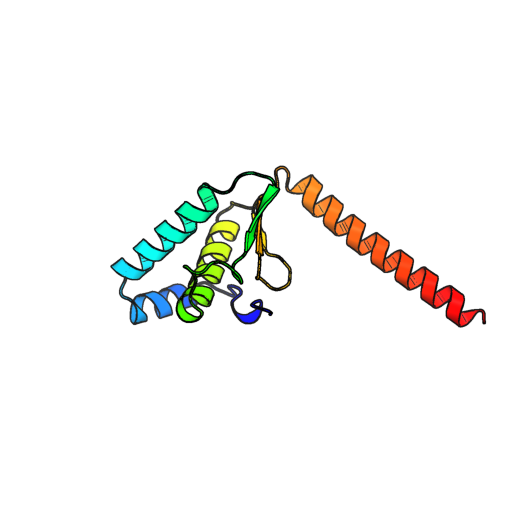 82 ? -8.466 -4.562 -2.895 1.00 91.31 82 ASP A O 1
ATOM 686 N N . TYR A 1 83 ? -7.859 -3.948 -0.830 1.00 92.62 83 TYR A N 1
ATOM 687 C CA . TYR A 1 83 ? -6.552 -3.367 -1.181 1.00 92.62 83 TYR A CA 1
ATOM 688 C C . TYR A 1 83 ? -6.613 -2.223 -2.210 1.00 92.62 83 TYR A C 1
ATOM 690 O O . TYR A 1 83 ? -5.609 -1.885 -2.840 1.00 92.62 83 TYR A O 1
ATOM 698 N N . THR A 1 84 ? -7.777 -1.592 -2.376 1.00 92.25 84 THR A N 1
ATOM 699 C CA . THR A 1 84 ? -7.955 -0.452 -3.285 1.00 92.25 84 THR A CA 1
ATOM 700 C C . THR A 1 84 ? -7.574 0.880 -2.652 1.00 92.25 84 THR A C 1
ATOM 702 O O . THR A 1 84 ? -7.306 1.836 -3.381 1.00 92.25 84 THR A O 1
ATOM 705 N N . GLN A 1 85 ? -7.521 0.955 -1.319 1.00 93.56 85 GLN A N 1
ATOM 706 C CA . GLN A 1 85 ? -7.246 2.183 -0.582 1.00 93.56 85 GLN A CA 1
ATOM 707 C C . GLN A 1 85 ? -6.234 1.969 0.542 1.00 93.56 85 GLN A C 1
ATOM 709 O O . GLN A 1 85 ? -6.213 0.916 1.179 1.00 93.56 85 GLN A O 1
ATOM 714 N N . ILE A 1 86 ? -5.442 3.005 0.812 1.00 93.81 86 ILE A N 1
ATOM 715 C CA . ILE A 1 86 ? -4.593 3.125 2.001 1.00 93.81 86 ILE A CA 1
ATOM 716 C C . ILE A 1 86 ? -5.065 4.337 2.796 1.00 93.81 86 ILE A C 1
ATOM 718 O O . ILE A 1 86 ? -5.345 5.387 2.218 1.00 93.81 86 ILE A O 1
ATOM 722 N N . THR A 1 87 ? -5.138 4.203 4.114 1.00 92.81 87 THR A N 1
ATOM 723 C CA . THR A 1 87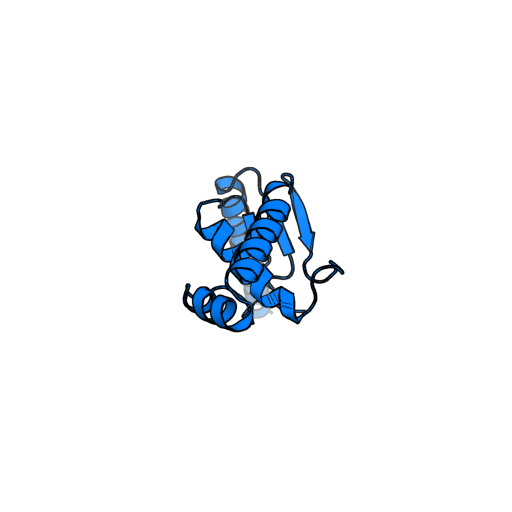 ? -5.512 5.282 5.032 1.00 92.81 87 THR A CA 1
ATOM 724 C C . THR A 1 87 ? -4.484 5.440 6.138 1.00 92.81 87 THR A C 1
ATOM 726 O O . THR A 1 87 ? -3.900 4.448 6.576 1.00 92.81 87 THR A O 1
ATOM 729 N N . VAL A 1 88 ? -4.281 6.675 6.602 1.00 90.56 88 VAL A N 1
ATOM 730 C CA . VAL A 1 88 ? -3.480 6.979 7.799 1.00 90.56 88 VAL A CA 1
ATOM 731 C C . VAL A 1 88 ? -4.415 7.293 8.957 1.00 90.56 88 VAL A C 1
ATOM 733 O O . VAL A 1 88 ? -5.277 8.164 8.839 1.00 90.56 88 VAL A O 1
ATOM 736 N N . VAL A 1 89 ? -4.243 6.608 10.084 1.00 82.88 89 VAL A N 1
ATOM 737 C CA . VAL A 1 89 ? -5.036 6.798 11.301 1.00 82.88 89 VAL A CA 1
ATOM 738 C C . VAL A 1 89 ? -4.177 7.351 12.435 1.00 82.88 89 VAL A C 1
ATOM 740 O O . VAL A 1 89 ? -3.118 6.817 12.742 1.00 82.88 89 VAL A O 1
ATOM 743 N N . SER A 1 90 ? -4.660 8.402 13.097 1.00 68.19 90 SER A N 1
ATOM 744 C CA . SER A 1 90 ? -3.963 9.121 14.178 1.00 68.19 90 SER A CA 1
ATOM 745 C C . SER A 1 90 ? -3.650 8.257 15.403 1.00 68.19 90 SER A C 1
ATOM 747 O O . SER A 1 90 ? -2.699 8.507 16.136 1.00 68.19 90 SER A O 1
ATOM 749 N N . ASN A 1 91 ? -4.489 7.251 15.677 1.00 67.62 91 ASN A N 1
ATOM 750 C CA . ASN A 1 91 ? -4.395 6.435 16.883 1.00 67.62 91 ASN A CA 1
ATOM 751 C C . ASN A 1 91 ? -4.859 4.998 16.608 1.00 67.62 91 ASN A C 1
ATOM 753 O O . ASN A 1 91 ? -6.055 4.713 16.495 1.00 67.62 91 ASN A O 1
ATOM 757 N N . LYS A 1 92 ? -3.888 4.082 16.503 1.00 64.00 92 LYS A N 1
ATOM 758 C CA . LYS A 1 92 ? -4.108 2.669 16.169 1.00 64.00 92 LYS A CA 1
ATOM 759 C C . LYS A 1 92 ? -5.009 1.951 17.175 1.00 64.00 92 LYS A C 1
ATOM 761 O O . LYS A 1 92 ? -5.841 1.159 16.742 1.00 64.00 92 LYS A O 1
ATOM 766 N N . SER A 1 93 ? -4.876 2.228 18.478 1.00 64.56 93 SER A N 1
ATOM 767 C CA . SER A 1 93 ? -5.752 1.635 19.505 1.00 64.56 93 SER A CA 1
ATOM 768 C C . SER A 1 93 ? -7.198 2.023 19.228 1.00 64.56 93 SER A C 1
ATOM 770 O O . SER A 1 93 ? -8.027 1.147 19.004 1.00 64.56 93 SER A O 1
ATOM 772 N N . ALA A 1 94 ? -7.470 3.323 19.095 1.00 65.81 94 ALA A N 1
ATOM 773 C CA . ALA A 1 94 ? -8.815 3.811 18.827 1.00 65.81 94 ALA A CA 1
ATOM 774 C C . ALA A 1 94 ? -9.387 3.247 17.516 1.00 65.81 94 ALA A C 1
ATOM 776 O O . ALA A 1 94 ? -10.552 2.861 17.478 1.00 65.81 94 ALA A O 1
ATOM 777 N N . TYR A 1 95 ? -8.583 3.143 16.451 1.00 65.50 95 TYR A N 1
ATOM 778 C CA . TYR A 1 95 ? -9.027 2.559 15.181 1.00 65.50 95 TYR A CA 1
ATOM 779 C C . TYR A 1 95 ? -9.327 1.058 15.285 1.00 65.50 95 TYR A C 1
ATOM 781 O O . TYR A 1 95 ? -10.357 0.600 14.791 1.00 65.50 95 TYR A O 1
ATOM 789 N N . GLN A 1 96 ? -8.456 0.278 15.932 1.00 67.25 96 GLN A N 1
ATOM 790 C CA . GLN A 1 96 ? -8.681 -1.155 16.126 1.00 67.25 96 GLN A CA 1
ATOM 791 C C . GLN A 1 96 ? -9.883 -1.424 17.030 1.00 67.25 96 GLN A C 1
ATOM 793 O O . GLN A 1 96 ? -10.672 -2.323 16.732 1.00 67.25 96 GLN A O 1
ATOM 798 N N . ASP A 1 97 ? -10.055 -0.626 18.081 1.00 75.38 97 ASP A N 1
ATOM 799 C CA . ASP A 1 97 ? -11.206 -0.697 18.973 1.00 75.38 97 ASP A CA 1
ATOM 800 C C . ASP A 1 97 ? -12.492 -0.345 18.213 1.00 75.38 97 ASP A C 1
ATOM 802 O O . ASP A 1 97 ? -13.463 -1.097 18.272 1.00 75.38 97 ASP A O 1
ATOM 806 N N . ASN A 1 98 ? -12.480 0.712 17.393 1.00 75.56 98 ASN A N 1
ATOM 807 C CA . ASN A 1 98 ? -13.623 1.083 16.552 1.00 75.56 98 ASN A CA 1
ATOM 808 C C . ASN A 1 98 ? -13.956 -0.014 15.524 1.00 75.56 98 ASN A C 1
ATOM 810 O O . ASN A 1 98 ? -15.115 -0.398 15.381 1.00 75.56 98 ASN A O 1
ATOM 814 N N . LYS A 1 99 ? -12.944 -0.605 14.873 1.00 74.81 99 LYS A N 1
ATOM 815 C CA . LYS A 1 99 ? -13.123 -1.717 13.925 1.00 74.81 99 LYS A CA 1
ATOM 816 C C . LYS A 1 99 ? -13.714 -2.959 14.600 1.00 74.81 99 LYS A C 1
ATOM 818 O O . LYS A 1 99 ? -14.612 -3.589 14.044 1.00 74.81 99 LYS A O 1
ATOM 823 N N . ARG A 1 100 ? -13.240 -3.312 15.802 1.00 83.38 100 ARG A N 1
ATOM 824 C CA . ARG A 1 100 ? -13.802 -4.417 16.600 1.00 83.38 100 ARG A CA 1
ATOM 825 C C . ARG A 1 100 ? -15.249 -4.135 16.995 1.00 83.38 100 ARG A C 1
ATOM 827 O O . ARG A 1 100 ? -16.085 -5.021 16.861 1.00 83.38 100 ARG A O 1
ATOM 834 N N . LEU A 1 101 ? -15.553 -2.912 17.428 1.00 83.75 101 LEU A N 1
ATOM 835 C CA . LEU A 1 101 ? -16.913 -2.506 17.784 1.00 83.75 101 LEU A CA 1
ATOM 836 C C . LEU A 1 101 ? -17.864 -2.597 16.588 1.00 83.75 101 LEU A C 1
ATOM 838 O O . LEU A 1 101 ? -18.939 -3.172 16.727 1.00 83.75 101 LEU A O 1
ATOM 842 N N . GLN A 1 102 ? -17.462 -2.116 15.409 1.00 80.06 102 GLN A N 1
ATOM 843 C CA . GLN A 1 102 ? -18.267 -2.240 14.188 1.00 80.06 102 GLN A CA 1
ATOM 844 C C . GLN A 1 102 ? -18.558 -3.704 13.834 1.00 80.06 102 GLN A C 1
ATOM 846 O O . GLN A 1 102 ? -19.692 -4.043 13.503 1.00 80.06 102 GLN A O 1
ATOM 851 N N . GLN A 1 103 ? -17.564 -4.587 13.967 1.00 86.19 103 GLN A N 1
ATOM 852 C CA . GLN A 1 103 ? -17.747 -6.019 13.731 1.00 86.19 103 GLN A CA 1
ATOM 853 C C . GLN A 1 103 ? -18.745 -6.640 14.723 1.00 86.19 103 GLN A C 1
ATOM 855 O O . GLN A 1 103 ? -19.642 -7.379 14.319 1.00 86.19 103 GLN A O 1
ATOM 860 N N . VAL A 1 104 ? -18.626 -6.309 16.014 1.00 93.19 104 VAL A N 1
ATOM 861 C CA . VAL A 1 104 ? -19.542 -6.796 17.058 1.00 93.19 104 VAL A CA 1
ATOM 862 C C . VAL A 1 104 ? -20.966 -6.284 16.830 1.00 93.19 104 VAL A C 1
ATOM 864 O O . VAL A 1 104 ? -21.913 -7.056 16.961 1.00 93.19 104 VAL A O 1
ATOM 867 N N . LEU A 1 105 ? -21.136 -5.011 16.460 1.00 92.06 105 LEU A N 1
ATOM 868 C CA . LEU A 1 105 ? -22.449 -4.435 16.151 1.00 92.06 105 LEU A CA 1
ATOM 869 C C . LEU A 1 105 ? -23.118 -5.165 14.983 1.00 92.06 105 LEU A C 1
ATOM 871 O O . LEU A 1 105 ? -24.268 -5.582 15.109 1.00 92.06 105 LEU A O 1
ATOM 875 N N . LEU A 1 106 ? -22.375 -5.417 13.904 1.00 91.56 106 LEU A N 1
ATOM 876 C CA . LEU A 1 106 ? -22.874 -6.172 12.755 1.00 91.56 106 LEU A CA 1
ATOM 877 C C . LEU A 1 106 ? -23.294 -7.601 13.144 1.00 91.56 106 LEU A C 1
ATOM 879 O O . LEU A 1 106 ? -24.326 -8.107 12.703 1.00 91.56 106 LEU A O 1
ATOM 883 N N . GLU A 1 107 ? -22.517 -8.279 13.991 1.00 94.06 107 GLU A N 1
ATOM 884 C CA . GLU A 1 107 ? -22.878 -9.608 14.499 1.00 94.06 107 GLU A CA 1
ATOM 885 C C . GLU A 1 107 ? -24.146 -9.589 15.361 1.00 94.06 107 GLU A C 1
ATOM 887 O O . GLU A 1 107 ? -24.964 -10.510 15.275 1.00 94.06 107 GLU A O 1
ATOM 892 N N . LEU A 1 108 ? -24.322 -8.557 16.189 1.00 93.94 108 LEU A N 1
ATOM 893 C CA . LEU A 1 108 ? -25.515 -8.374 17.013 1.00 93.94 108 LEU A CA 1
ATOM 894 C C . LEU A 1 108 ? -26.759 -8.112 16.161 1.00 93.94 108 LEU A C 1
ATOM 896 O O . LEU A 1 108 ? -27.800 -8.722 16.411 1.00 93.94 108 LEU A O 1
ATOM 900 N N . GLU A 1 109 ? -26.650 -7.270 15.136 1.00 94.56 109 GLU A N 1
ATOM 901 C CA . GLU A 1 109 ? -27.731 -7.009 14.179 1.00 94.56 109 GLU A CA 1
ATOM 902 C C . GLU A 1 109 ? -28.142 -8.286 13.444 1.00 94.56 109 GLU A C 1
ATOM 904 O O . GLU A 1 109 ? -29.322 -8.641 13.427 1.00 94.56 109 GLU A O 1
ATOM 909 N N . ASN A 1 110 ? -27.165 -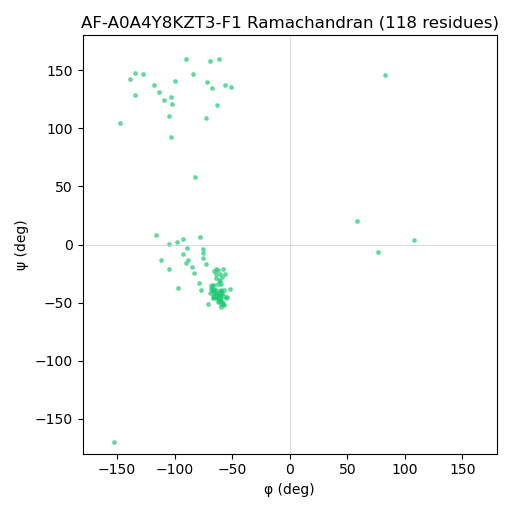9.050 12.949 1.00 92.81 110 ASN A N 1
ATOM 910 C CA . ASN A 1 110 ? -27.408 -10.335 12.295 1.00 92.81 110 ASN A CA 1
ATOM 911 C C . ASN A 1 110 ? -28.080 -11.354 13.231 1.00 92.81 110 ASN A C 1
ATOM 913 O O . ASN A 1 110 ? -28.977 -12.088 12.815 1.00 92.81 110 ASN A O 1
ATOM 917 N N . LYS A 1 111 ? -27.673 -11.414 14.507 1.00 92.19 111 LYS A N 1
ATOM 918 C CA . LYS A 1 111 ? -28.312 -12.284 15.512 1.00 92.19 111 LYS A CA 1
ATOM 919 C C . LYS A 1 111 ? -29.741 -11.846 15.826 1.00 92.19 111 LYS A C 1
ATOM 921 O O . LYS A 1 111 ? -30.600 -12.704 16.023 1.00 92.19 111 LYS A O 1
ATOM 926 N N . ARG A 1 112 ? -29.999 -10.535 15.885 1.00 90.81 112 ARG A N 1
ATOM 927 C CA . ARG A 1 112 ? -31.345 -9.989 16.099 1.00 90.81 112 ARG A CA 1
ATOM 928 C C . ARG A 1 112 ? -32.269 -10.364 14.943 1.00 90.81 112 ARG A C 1
ATOM 930 O O . ARG A 1 112 ? -33.362 -10.851 15.205 1.00 90.81 112 ARG A O 1
ATOM 937 N N . GLN A 1 113 ? -31.809 -10.204 13.703 1.00 87.19 113 GLN A N 1
ATOM 938 C CA . GLN A 1 113 ? -32.595 -10.516 12.509 1.00 87.19 113 GLN A CA 1
ATOM 939 C C . GLN A 1 113 ? -33.005 -11.996 12.464 1.00 87.19 113 GLN A C 1
ATOM 941 O O . GLN A 1 113 ? -34.183 -12.303 12.319 1.00 87.19 113 GLN A O 1
ATOM 946 N N . ARG A 1 114 ? -32.066 -12.913 12.739 1.00 83.81 114 ARG A N 1
ATOM 947 C CA . ARG A 1 114 ? -32.357 -14.359 12.793 1.00 83.81 114 ARG A CA 1
ATOM 948 C C . ARG A 1 114 ? -33.356 -14.743 13.881 1.00 83.81 114 ARG A C 1
ATOM 950 O O . ARG A 1 114 ? -34.104 -15.692 13.707 1.00 83.81 114 ARG A O 1
ATOM 957 N N . LYS A 1 115 ? -33.358 -14.056 15.029 1.00 77.62 115 LYS A N 1
ATOM 958 C CA . LYS A 1 115 ? -34.346 -14.333 16.085 1.00 77.62 115 LYS A CA 1
ATOM 959 C C . LYS A 1 115 ? -35.760 -13.940 15.663 1.00 77.62 115 LYS A C 1
ATOM 961 O O . LYS A 1 115 ? -36.695 -14.627 16.050 1.00 77.62 115 LYS A O 1
ATOM 966 N N . ILE A 1 116 ? -35.909 -12.865 14.891 1.00 72.31 116 ILE A N 1
ATOM 967 C CA . ILE A 1 116 ? -37.213 -12.422 14.386 1.00 72.31 116 ILE A CA 1
ATOM 968 C C . ILE A 1 116 ? -37.760 -13.459 13.393 1.00 72.31 116 ILE A C 1
ATOM 970 O O . ILE A 1 116 ? -38.874 -13.925 13.578 1.00 72.31 116 ILE A O 1
ATOM 974 N N . GLU A 1 117 ? -36.930 -13.927 12.457 1.00 67.81 117 GLU A N 1
ATOM 975 C CA . GLU A 1 117 ? -37.304 -14.927 11.437 1.00 67.81 117 GLU A CA 1
ATOM 976 C C . GLU A 1 117 ? -37.680 -16.314 11.994 1.00 67.81 117 GLU A C 1
ATOM 978 O O . GLU A 1 117 ? -38.336 -17.087 11.311 1.00 67.81 117 GLU A O 1
ATOM 983 N N . ILE A 1 118 ? -37.255 -16.662 13.215 1.00 68.12 118 ILE A N 1
ATOM 984 C CA . ILE A 1 118 ? -37.600 -17.945 13.867 1.00 68.12 118 ILE A CA 1
ATOM 985 C C . ILE A 1 118 ? -38.912 -17.839 14.670 1.00 68.12 118 ILE A C 1
ATOM 987 O O . ILE A 1 118 ? -39.455 -18.853 15.107 1.00 68.12 118 ILE A O 1
ATOM 991 N N . THR A 1 119 ? -39.406 -16.621 14.906 1.00 59.53 119 THR A N 1
ATOM 992 C CA . THR A 1 119 ? -40.601 -16.367 15.731 1.00 59.53 119 THR A CA 1
ATOM 993 C C . THR A 1 119 ? -41.841 -16.015 14.887 1.00 59.53 119 THR A C 1
ATOM 995 O O . THR 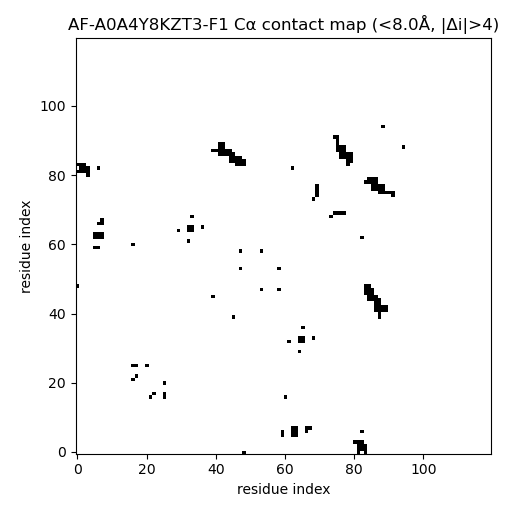A 1 119 ? -42.908 -15.793 15.458 1.00 59.53 119 THR A O 1
ATOM 998 N N . GLU A 1 120 ? -41.709 -15.984 13.556 1.00 51.53 120 GLU A N 1
ATOM 999 C CA . GLU A 1 120 ? -42.796 -15.896 12.561 1.00 51.53 120 GLU A CA 1
ATOM 1000 C C . GLU A 1 120 ? -43.086 -17.274 11.947 1.00 51.53 120 GLU A C 1
ATOM 1002 O O . GLU A 1 120 ? -44.280 -17.556 11.693 1.00 51.53 120 GLU A O 1
#

Sequence (120 aa):
MDFSAYKMVNFDWIKIYQDKLGRTVFYAFIDKVYGILNRMQEGQVFNLSTDISITDRNRDLFIKVACMYINEGNENYSFSNDYTQITVVSNKSAYQDNKRLQQVLLELENKRQRKIEITE

Foldseek 3Di:
DFDVVLADPDCPVLVVVCVVPNPVRLVVLLVVLVVVVVPDDAFDKDFLVPPPVRDPVCSSVSNHSVNVVCVVPQVQWDADPRNRIIHGHPDNVVVVVVVVVVVVVVVVVVVVVVVVVVVD

pLDDT: mean 86.59, std 9.68, range [51.53, 95.88]

Nearest PDB structures (foldseek):
  7w3b-assembly1_Y  TM=3.969E-01  e=1.219E+00  Homo sapiens
  3tqn-assembly2_B  TM=4.027E-01  e=1.800E+00  Coxiella burnetii
  7qfz-assembly4_H  TM=4.876E-01  e=4.186E+00  Escherichia fergusonii ATCC 35469
  1xmk-assembly1_A  TM=4.514E-01  e=9.737E+00  Homo sapiens

Organism: NCBI:txid45254

Secondary structure (DSSP, 8-state):
---GGGS--SSTHHHHHHHHH-HHHHHHHHHHHHHHHTTPPTT-EEETTT-TT--HHHHHHHHHHHHHHHHTT-TTEEE-TTSSEEEE-S-HHHHHHHHHHHHHHHHHHHHHHHHHHT--